Protein AF-A0A6L4AJV9-F1 (afdb_monomer_lite)

Radius of gyration: 17.37 Å; chains: 1; bounding box: 31×30×45 Å

Sequence (88 aa):
MPDAATLFDLSSFDHRQLFEEGEYAWTALNRLKGYMQDFPYSLPDSPLLAAGKPLPTTVVLHQGQALDADGLEIHYGDTTKGGLIVRE

Secondary structure (DSSP, 8-state):
--BHHHHS--SS-TTGGGS-TTSBGGGHHHHHHHHHHH--------GGG-TTS--SS-EEEETTEEEE-TT-EEE-S-GGGT--EEE-

Foldseek 3Di:
DDAPVVVDPLVPDPVSVLGDPPDHPCVSVVCVVVCVVPPPDDAAPDPQCDPPDDRPADWDDDPRDTDGCVVKDWDCQPVVVVGTDIDD

Structure (mmCIF, N/CA/C/O backbone):
data_AF-A0A6L4AJV9-F1
#
_entry.id   AF-A0A6L4AJV9-F1
#
loop_
_atom_site.group_PDB
_atom_site.id
_atom_site.type_symbol
_atom_site.label_atom_id
_atom_site.label_alt_id
_atom_site.label_comp_id
_atom_site.label_asym_id
_atom_site.label_entity_id
_atom_site.label_seq_id
_atom_site.pdbx_PDB_ins_code
_atom_site.Cartn_x
_atom_site.Cartn_y
_atom_site.Cartn_z
_atom_site.occupancy
_atom_site.B_iso_or_equiv
_atom_site.auth_seq_id
_atom_site.auth_comp_id
_atom_site.auth_asym_id
_atom_site.auth_atom_id
_atom_site.pdbx_PDB_model_num
ATOM 1 N N . MET A 1 1 ? 13.871 -10.145 -24.989 1.00 71.50 1 MET A N 1
ATOM 2 C CA . MET A 1 1 ? 13.607 -9.597 -23.648 1.00 71.50 1 MET A CA 1
ATOM 3 C C . MET A 1 1 ? 12.289 -8.840 -23.788 1.00 71.50 1 MET A C 1
ATOM 5 O O . MET A 1 1 ? 12.271 -7.928 -24.602 1.00 71.50 1 MET A O 1
ATOM 9 N N . PRO A 1 2 ? 11.175 -9.320 -23.207 1.00 81.62 2 PRO A N 1
ATOM 10 C CA . PRO A 1 2 ? 9.849 -8.755 -23.473 1.00 81.62 2 PRO A CA 1
ATOM 11 C C . PRO A 1 2 ? 9.732 -7.331 -22.914 1.00 81.62 2 PRO A C 1
ATOM 13 O O . PRO A 1 2 ? 10.293 -7.021 -21.856 1.00 81.62 2 PRO A O 1
ATOM 16 N N . ASP A 1 3 ? 9.044 -6.469 -23.654 1.00 88.25 3 ASP A N 1
ATOM 17 C CA . ASP A 1 3 ? 8.655 -5.144 -23.175 1.00 88.25 3 ASP A CA 1
ATOM 18 C C . ASP A 1 3 ? 7.519 -5.252 -22.138 1.00 88.25 3 ASP A C 1
ATOM 20 O O . ASP A 1 3 ? 6.965 -6.326 -21.894 1.00 88.25 3 ASP A O 1
ATOM 24 N N . ALA A 1 4 ? 7.185 -4.149 -21.472 1.00 87.00 4 ALA A N 1
ATOM 25 C CA . ALA A 1 4 ? 6.142 -4.167 -20.446 1.00 87.00 4 ALA A CA 1
ATOM 26 C C . ALA A 1 4 ? 4.739 -4.480 -21.006 1.00 87.00 4 ALA A C 1
ATOM 28 O O . ALA A 1 4 ? 3.981 -5.214 -20.374 1.00 87.00 4 ALA A O 1
ATOM 29 N N . ALA A 1 5 ? 4.401 -3.968 -22.193 1.00 87.69 5 ALA A N 1
ATOM 30 C CA . ALA A 1 5 ? 3.073 -4.120 -22.795 1.00 87.69 5 ALA A CA 1
ATOM 31 C C . ALA A 1 5 ? 2.790 -5.550 -23.293 1.00 87.69 5 ALA A C 1
ATOM 33 O O . ALA A 1 5 ? 1.636 -5.953 -23.409 1.00 87.69 5 ALA A O 1
ATOM 34 N N . THR A 1 6 ? 3.831 -6.339 -23.565 1.00 89.25 6 THR A N 1
ATOM 35 C CA . THR A 1 6 ? 3.708 -7.762 -23.919 1.00 89.25 6 THR A CA 1
ATOM 36 C C . THR A 1 6 ? 3.519 -8.676 -22.708 1.00 89.25 6 THR A C 1
ATOM 38 O O . THR A 1 6 ? 3.079 -9.814 -22.876 1.00 89.25 6 THR A O 1
ATOM 41 N N . LEU A 1 7 ? 3.836 -8.205 -21.497 1.00 85.56 7 LEU A N 1
ATOM 42 C CA . LEU A 1 7 ? 3.681 -8.966 -20.251 1.00 85.56 7 LEU A CA 1
A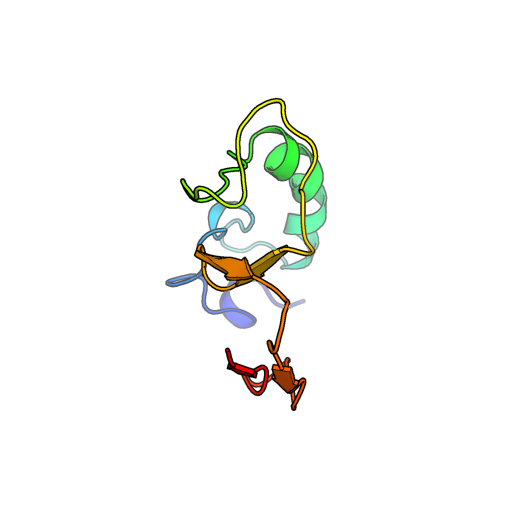TOM 43 C C . LEU A 1 7 ? 2.463 -8.549 -19.425 1.00 85.56 7 LEU A C 1
ATOM 45 O O . LEU A 1 7 ? 1.921 -9.375 -18.691 1.00 85.56 7 LEU A O 1
ATOM 49 N N . PHE A 1 8 ? 2.056 -7.284 -19.514 1.00 84.81 8 PHE A N 1
ATOM 50 C CA . PHE A 1 8 ? 1.042 -6.694 -18.648 1.00 84.81 8 PHE A CA 1
ATOM 51 C C . PHE A 1 8 ? 0.006 -5.914 -19.455 1.00 84.81 8 PHE A C 1
ATOM 53 O O . PHE A 1 8 ? 0.334 -5.265 -20.447 1.00 84.81 8 PHE A O 1
ATOM 60 N N . ASP A 1 9 ? -1.237 -5.905 -18.973 1.00 87.38 9 ASP A N 1
ATOM 61 C CA . ASP A 1 9 ? -2.238 -4.953 -19.447 1.00 87.38 9 ASP A CA 1
ATOM 62 C C . ASP A 1 9 ? -1.990 -3.582 -18.800 1.00 87.38 9 ASP A C 1
ATOM 64 O O . ASP A 1 9 ? -2.340 -3.337 -17.645 1.00 87.38 9 ASP A O 1
ATOM 68 N N . LEU A 1 10 ? -1.350 -2.683 -19.548 1.00 88.56 10 LEU A N 1
ATOM 69 C CA . LEU A 1 10 ? -1.051 -1.323 -19.090 1.00 88.56 10 LEU A CA 1
ATOM 70 C C . LEU A 1 10 ? -2.245 -0.364 -19.225 1.00 88.56 10 LEU A C 1
ATOM 72 O O . LEU A 1 10 ? -2.155 0.782 -18.778 1.00 88.56 10 LEU A O 1
ATOM 76 N N . SER A 1 11 ? -3.354 -0.796 -19.839 1.00 88.19 11 SER A N 1
ATOM 77 C CA . SER A 1 11 ? -4.534 0.053 -20.038 1.00 88.19 11 SER A CA 1
ATOM 78 C C . SER A 1 11 ? -5.307 0.281 -18.737 1.00 88.19 11 SER A C 1
ATOM 80 O O . SER A 1 11 ? -5.785 1.391 -18.501 1.00 88.19 11 SER A O 1
ATOM 82 N N . SER A 1 12 ? -5.358 -0.735 -17.872 1.00 83.88 12 SER A N 1
ATOM 83 C CA . SER A 1 12 ? -6.041 -0.714 -16.574 1.00 83.88 12 SER A CA 1
ATOM 84 C C . SER A 1 12 ? -5.090 -0.600 -15.381 1.00 83.88 12 SER A C 1
ATOM 86 O O . SER A 1 12 ? -5.525 -0.713 -14.239 1.00 83.88 12 SER A O 1
ATOM 88 N N . PHE A 1 13 ? -3.786 -0.450 -15.619 1.00 86.81 13 PHE A N 1
ATOM 89 C CA . PHE A 1 13 ? -2.796 -0.412 -14.551 1.00 86.81 13 PHE A CA 1
ATOM 90 C C . PHE A 1 13 ? -2.588 1.017 -14.040 1.00 86.81 13 PHE A C 1
ATOM 92 O O . PHE A 1 13 ? -2.032 1.865 -14.744 1.00 86.81 13 PHE A O 1
ATOM 99 N N . ASP A 1 14 ? -2.967 1.265 -12.785 1.00 86.38 14 ASP A N 1
ATOM 100 C CA . ASP A 1 14 ? -2.895 2.589 -12.144 1.00 86.38 14 ASP A CA 1
ATOM 101 C C . ASP A 1 14 ? -1.482 3.188 -12.144 1.00 86.38 14 ASP A C 1
ATOM 103 O O . ASP A 1 14 ? -1.300 4.406 -12.181 1.00 86.38 14 ASP A O 1
ATOM 107 N N . HIS A 1 15 ? -0.457 2.334 -12.168 1.00 89.06 15 HIS A N 1
ATOM 108 C CA . HIS A 1 15 ? 0.942 2.753 -12.144 1.00 89.06 15 HIS A CA 1
ATOM 109 C C . HIS A 1 15 ? 1.622 2.652 -13.516 1.00 89.06 15 HIS A C 1
ATOM 111 O O . HIS A 1 15 ? 2.847 2.568 -13.584 1.00 89.06 15 HIS A O 1
ATOM 117 N N . ARG A 1 16 ? 0.862 2.695 -14.625 1.00 89.56 16 ARG A N 1
ATOM 118 C CA . ARG A 1 16 ? 1.399 2.607 -16.002 1.00 89.56 16 ARG A CA 1
ATOM 119 C C . ARG A 1 16 ? 2.554 3.567 -16.292 1.00 89.56 16 ARG A C 1
ATOM 121 O O . ARG A 1 16 ? 3.422 3.235 -17.083 1.00 89.56 16 ARG A O 1
ATOM 128 N N . GLN A 1 17 ? 2.602 4.715 -15.612 1.00 88.19 17 GLN A N 1
ATOM 129 C CA . GLN A 1 17 ? 3.665 5.719 -15.744 1.00 88.19 17 GLN A CA 1
ATOM 130 C C . GLN A 1 17 ? 5.057 5.238 -15.290 1.00 88.19 17 GLN A C 1
ATOM 132 O O . GLN A 1 17 ? 6.048 5.909 -15.555 1.00 88.19 17 GLN A O 1
ATOM 137 N N . LEU A 1 18 ? 5.147 4.091 -14.606 1.00 90.44 18 LEU A N 1
ATOM 138 C CA . LEU A 1 18 ? 6.421 3.418 -14.327 1.00 90.44 18 LEU A CA 1
ATOM 139 C C . LEU A 1 18 ? 7.052 2.794 -15.579 1.00 90.44 18 LEU A C 1
ATOM 141 O O . LEU A 1 18 ? 8.268 2.580 -15.609 1.00 90.44 18 LEU A O 1
ATOM 145 N N . PHE A 1 19 ? 6.235 2.486 -16.586 1.00 91.31 19 PHE A N 1
ATOM 146 C CA . PHE A 1 19 ? 6.646 1.824 -17.812 1.00 91.31 19 PHE A CA 1
ATOM 147 C C . PHE A 1 19 ? 6.688 2.829 -18.960 1.00 91.31 19 PHE A C 1
ATOM 149 O O . PHE A 1 19 ? 5.719 3.540 -19.217 1.00 91.31 19 PHE A O 1
ATOM 156 N N . GLU A 1 20 ? 7.813 2.866 -19.665 1.00 87.88 20 GLU A N 1
ATOM 157 C CA . GLU A 1 20 ? 7.945 3.627 -20.904 1.00 87.88 20 GLU A CA 1
ATOM 158 C C . GLU A 1 20 ? 7.718 2.703 -22.104 1.00 87.88 20 GLU A C 1
ATOM 160 O O . GLU A 1 20 ? 8.045 1.512 -22.077 1.00 87.88 20 GLU A O 1
ATOM 165 N N . GLU A 1 21 ? 7.113 3.247 -23.158 1.00 85.38 21 GLU A N 1
ATOM 166 C CA . GLU A 1 21 ? 6.803 2.490 -24.367 1.00 85.38 21 GLU A CA 1
ATOM 167 C C . GLU A 1 21 ? 8.090 1.987 -25.039 1.00 85.38 21 GLU A C 1
ATOM 169 O O . GLU A 1 21 ? 9.056 2.728 -25.210 1.00 85.38 21 GLU A O 1
ATOM 174 N N . GLY A 1 22 ? 8.107 0.705 -25.413 1.00 84.75 22 GLY A N 1
ATOM 175 C CA . GLY A 1 22 ? 9.259 0.070 -26.059 1.00 84.75 22 GLY A CA 1
ATOM 176 C C . GLY A 1 22 ? 10.410 -0.303 -25.119 1.00 84.75 22 GLY A C 1
ATOM 177 O O . GLY A 1 22 ? 11.399 -0.878 -25.576 1.00 84.75 22 GLY A O 1
ATOM 178 N N . GLU A 1 23 ? 10.299 -0.033 -23.816 1.00 90.38 23 GLU A N 1
ATOM 179 C CA . GLU A 1 23 ? 11.290 -0.474 -22.841 1.00 90.38 23 GLU A CA 1
ATOM 180 C C . GLU A 1 23 ? 10.998 -1.855 -22.255 1.00 90.38 23 GLU A C 1
ATOM 182 O O . GLU A 1 23 ? 9.859 -2.311 -22.124 1.00 90.38 23 GLU A O 1
ATOM 187 N N . TYR A 1 24 ? 12.071 -2.506 -21.812 1.00 91.56 24 TYR A N 1
ATOM 188 C CA . TYR A 1 24 ? 11.975 -3.737 -21.052 1.00 91.56 24 TYR A CA 1
ATOM 189 C C . TYR A 1 24 ? 11.306 -3.540 -19.691 1.00 91.56 24 TYR A C 1
ATOM 191 O O . TYR A 1 24 ? 11.585 -2.577 -18.976 1.00 91.56 24 TYR A O 1
ATOM 199 N N . ALA A 1 25 ? 10.514 -4.529 -19.273 1.00 88.00 25 ALA A N 1
ATOM 200 C CA . ALA A 1 25 ? 9.756 -4.464 -18.026 1.00 88.00 25 ALA A CA 1
ATOM 201 C C . ALA A 1 25 ? 10.617 -4.193 -16.771 1.00 88.00 25 ALA A C 1
ATOM 203 O O . ALA A 1 25 ? 10.203 -3.434 -15.898 1.00 88.00 25 ALA A O 1
ATOM 204 N N . TRP A 1 26 ? 11.829 -4.758 -16.666 1.00 89.69 26 TRP A N 1
ATOM 205 C CA . TRP A 1 26 ? 12.712 -4.516 -15.508 1.00 89.69 26 TRP A CA 1
ATOM 206 C C . TRP A 1 26 ? 13.328 -3.118 -15.486 1.00 89.69 26 TRP A C 1
ATOM 208 O O . TRP A 1 26 ? 13.776 -2.693 -14.424 1.00 89.69 26 TRP A O 1
ATOM 218 N N . THR A 1 27 ? 13.345 -2.380 -16.601 1.00 91.62 27 THR A N 1
ATOM 219 C CA . THR A 1 27 ? 13.860 -1.001 -16.616 1.00 91.62 27 THR A CA 1
ATOM 220 C C . THR A 1 27 ? 13.046 -0.101 -15.681 1.00 91.62 27 THR A C 1
ATOM 222 O O . THR A 1 27 ? 13.614 0.779 -15.033 1.00 91.62 27 THR A O 1
ATOM 225 N N . ALA A 1 28 ? 11.753 -0.396 -15.491 1.00 91.19 28 ALA A N 1
ATOM 226 C CA . ALA A 1 28 ? 10.890 0.284 -14.523 1.00 91.19 28 ALA A CA 1
ATOM 227 C C . ALA A 1 28 ? 11.422 0.221 -13.076 1.00 91.19 28 ALA A C 1
ATOM 229 O O . ALA A 1 28 ? 11.232 1.165 -12.306 1.00 91.19 28 ALA A O 1
ATOM 230 N N . LEU A 1 29 ? 12.157 -0.836 -12.701 1.00 91.25 29 LEU A N 1
ATOM 231 C CA . LEU A 1 29 ? 12.730 -0.977 -11.354 1.00 91.25 29 LEU A CA 1
ATOM 232 C C . LEU A 1 29 ? 13.757 0.119 -11.038 1.00 91.25 29 LEU A C 1
ATOM 234 O O . LEU A 1 29 ? 13.885 0.523 -9.884 1.00 91.25 29 LEU A O 1
ATOM 238 N N . ASN A 1 30 ? 14.438 0.656 -12.055 1.00 94.06 30 ASN A N 1
ATOM 239 C CA . ASN A 1 30 ? 15.375 1.767 -11.879 1.00 94.06 30 ASN A CA 1
ATOM 240 C C . ASN A 1 30 ? 14.657 3.072 -11.498 1.00 94.06 30 ASN A C 1
ATOM 242 O O . ASN A 1 30 ? 15.226 3.909 -10.799 1.00 94.06 30 ASN A O 1
ATOM 246 N N . ARG A 1 31 ? 13.399 3.239 -11.933 1.00 93.12 31 ARG A N 1
ATOM 247 C CA . ARG A 1 31 ? 12.559 4.416 -11.653 1.00 93.12 31 ARG A CA 1
ATOM 248 C C . ARG A 1 31 ? 11.748 4.275 -10.366 1.00 93.12 31 ARG A C 1
ATOM 250 O O . ARG A 1 31 ? 11.308 5.283 -9.815 1.00 93.12 31 ARG A O 1
ATOM 257 N N . LEU A 1 32 ? 11.588 3.048 -9.861 1.00 92.88 32 LEU A N 1
ATOM 258 C CA . LEU A 1 32 ? 10.723 2.725 -8.723 1.00 92.88 32 LEU A CA 1
ATOM 259 C C . LEU A 1 32 ? 11.002 3.593 -7.492 1.00 92.88 32 LEU A C 1
ATOM 261 O O . LEU A 1 32 ? 10.073 4.025 -6.819 1.00 92.88 32 LEU A O 1
ATOM 265 N N . LYS A 1 33 ? 12.275 3.890 -7.212 1.00 93.62 33 LYS A N 1
ATOM 266 C CA . LYS A 1 33 ? 12.640 4.730 -6.066 1.00 93.62 33 LYS A CA 1
ATOM 267 C C . LYS A 1 33 ? 12.070 6.145 -6.180 1.00 93.62 33 LYS A C 1
ATOM 269 O O . LYS A 1 33 ? 11.448 6.604 -5.230 1.00 93.62 33 LYS A O 1
ATOM 274 N N . GLY A 1 34 ? 12.292 6.818 -7.311 1.00 93.81 34 GLY A N 1
ATOM 275 C CA . GLY A 1 34 ? 11.785 8.177 -7.530 1.00 93.81 34 GLY A CA 1
ATOM 276 C C . GLY A 1 34 ? 10.260 8.190 -7.541 1.00 93.81 34 GLY A C 1
ATOM 277 O O . GLY A 1 34 ? 9.638 8.955 -6.815 1.00 93.81 34 GLY A O 1
ATOM 278 N N . TYR A 1 35 ? 9.666 7.223 -8.242 1.00 93.00 35 TYR A N 1
ATOM 279 C CA . TYR A 1 35 ? 8.223 7.021 -8.247 1.00 93.00 35 TYR A CA 1
ATOM 280 C C . TYR A 1 35 ? 7.629 6.933 -6.835 1.00 93.00 35 TYR A C 1
ATOM 282 O O . TYR A 1 35 ? 6.646 7.600 -6.542 1.00 93.00 35 TYR A O 1
ATOM 290 N N . MET A 1 36 ? 8.233 6.141 -5.943 1.00 91.94 36 MET A N 1
ATOM 291 C CA . MET A 1 36 ? 7.731 5.947 -4.578 1.00 91.94 36 MET A CA 1
ATOM 292 C C . MET A 1 36 ? 7.954 7.144 -3.654 1.00 91.94 36 MET A C 1
ATOM 294 O O . MET A 1 36 ? 7.281 7.236 -2.629 1.00 91.94 36 MET A O 1
ATOM 298 N N . GLN A 1 37 ? 8.884 8.043 -3.979 1.00 93.56 37 GLN A N 1
ATOM 299 C CA . GLN A 1 37 ? 9.059 9.298 -3.244 1.00 93.56 37 G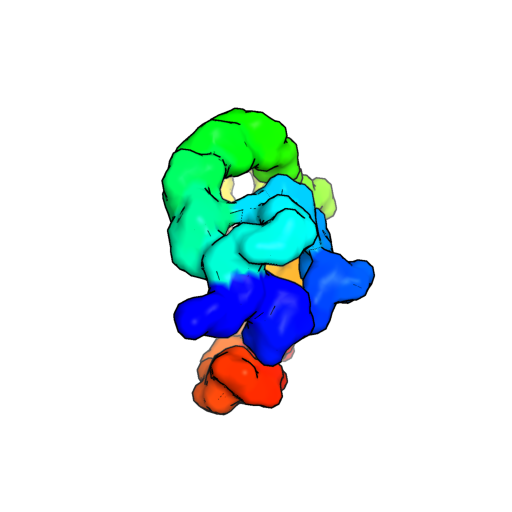LN A CA 1
ATOM 300 C C . GLN A 1 37 ? 7.952 10.298 -3.579 1.00 93.56 37 GLN A C 1
ATOM 302 O O . GLN A 1 37 ? 7.467 10.980 -2.680 1.00 93.56 37 GLN A O 1
ATOM 307 N N . ASP A 1 38 ? 7.533 10.332 -4.843 1.00 91.31 38 ASP A N 1
ATOM 308 C CA . ASP A 1 38 ? 6.511 11.259 -5.335 1.00 91.31 38 ASP A CA 1
ATOM 309 C C . ASP A 1 38 ? 5.090 10.677 -5.259 1.00 91.31 38 ASP A C 1
ATOM 311 O O . ASP A 1 38 ? 4.108 11.389 -5.481 1.00 91.31 38 ASP A O 1
ATOM 315 N N . PHE A 1 39 ? 4.959 9.379 -4.963 1.00 90.50 39 PHE A N 1
ATOM 316 C CA . PHE A 1 39 ? 3.666 8.711 -4.919 1.00 90.50 39 PHE A CA 1
ATOM 317 C C . PHE A 1 39 ? 2.793 9.290 -3.795 1.00 90.50 39 PHE A C 1
ATOM 319 O O . PHE A 1 39 ? 3.202 9.283 -2.628 1.00 90.50 39 PHE A O 1
ATOM 326 N N . PRO A 1 40 ? 1.574 9.764 -4.103 1.00 87.75 40 PRO A N 1
ATOM 327 C CA . PRO A 1 40 ? 0.684 10.326 -3.102 1.00 87.75 40 PRO A CA 1
ATOM 328 C C . PRO A 1 40 ? 0.044 9.198 -2.288 1.00 87.75 40 PRO A C 1
ATOM 330 O O . PRO A 1 40 ? -1.053 8.728 -2.596 1.00 87.75 40 PRO A O 1
ATOM 333 N N . TYR A 1 41 ? 0.730 8.754 -1.234 1.00 84.81 41 TYR A N 1
ATOM 334 C CA . TYR A 1 41 ? 0.164 7.811 -0.273 1.00 84.81 41 TYR A CA 1
ATOM 335 C C . TYR A 1 41 ? -1.076 8.434 0.369 1.00 84.81 41 TYR A C 1
ATOM 337 O O . TYR A 1 41 ? -0.984 9.389 1.140 1.00 84.81 41 TYR A O 1
ATOM 345 N N . SER A 1 42 ? -2.240 7.886 0.041 1.00 86.19 42 SER A N 1
ATOM 346 C CA . SER A 1 42 ? -3.507 8.253 0.659 1.00 86.19 42 SER A CA 1
ATOM 347 C C . SER A 1 42 ? -4.042 7.062 1.437 1.00 86.19 42 SER A C 1
ATOM 349 O O . SER A 1 42 ? -3.971 5.915 0.995 1.00 86.19 42 SER A O 1
ATOM 351 N N . LEU A 1 43 ? -4.543 7.347 2.633 1.00 87.81 43 LEU A N 1
ATOM 352 C CA . LEU A 1 43 ? -5.349 6.413 3.401 1.00 87.81 43 LEU A CA 1
ATOM 353 C C . LEU A 1 43 ? -6.820 6.784 3.204 1.00 87.81 43 LEU A C 1
ATOM 355 O O . LEU A 1 43 ? -7.116 7.968 3.009 1.00 87.81 43 LEU A O 1
ATOM 359 N N . PRO A 1 44 ? -7.741 5.809 3.249 1.00 91.00 44 PRO A N 1
ATOM 360 C CA . PRO A 1 44 ? -9.158 6.125 3.232 1.00 91.00 44 PRO A CA 1
ATOM 361 C C . PRO A 1 44 ? -9.536 6.947 4.462 1.00 91.00 44 PRO A C 1
ATOM 363 O O . PRO A 1 44 ? -9.014 6.725 5.556 1.00 91.00 44 PRO A O 1
ATOM 366 N N . ASP A 1 45 ? -10.479 7.868 4.282 1.00 90.62 45 ASP A N 1
ATOM 367 C CA . ASP A 1 45 ? -11.100 8.558 5.405 1.00 90.62 45 ASP A CA 1
ATOM 368 C C . ASP A 1 45 ? -11.967 7.554 6.176 1.00 90.62 45 ASP A C 1
ATOM 370 O O . ASP A 1 45 ? -12.990 7.079 5.679 1.00 90.62 45 ASP A O 1
ATOM 374 N N . SER A 1 46 ? -11.500 7.145 7.355 1.00 92.25 46 SER A N 1
ATOM 375 C CA . SER A 1 46 ? -12.143 6.122 8.175 1.00 92.25 46 SER A CA 1
ATOM 376 C C . SER A 1 46 ? -11.992 6.445 9.659 1.00 92.25 46 SER A C 1
ATOM 378 O O . SER A 1 46 ? -10.896 6.812 10.099 1.00 92.25 46 SER A O 1
ATOM 380 N N . PRO A 1 47 ? -13.043 6.239 10.477 1.00 91.50 47 PRO A N 1
ATOM 381 C CA . PRO A 1 47 ? -12.949 6.389 11.927 1.00 91.50 47 PRO A CA 1
ATOM 382 C C . PRO A 1 47 ? -11.923 5.434 12.562 1.00 91.50 47 PRO A C 1
ATOM 384 O O . PRO A 1 47 ? -11.408 5.734 13.639 1.00 91.50 47 PRO A O 1
ATOM 387 N N . LEU A 1 48 ? -11.587 4.325 11.889 1.00 92.25 48 LEU A N 1
ATOM 388 C CA . LEU A 1 48 ? -10.547 3.385 12.318 1.00 92.25 48 LEU A CA 1
ATOM 389 C C . LEU A 1 48 ? -9.128 3.969 12.187 1.00 92.25 48 LEU A C 1
ATOM 391 O O . LEU A 1 48 ? -8.213 3.514 12.867 1.00 92.25 48 LEU A O 1
ATOM 395 N N . LEU A 1 49 ? -8.941 4.992 11.344 1.00 92.69 49 LEU A N 1
ATOM 396 C CA . LEU A 1 49 ? -7.649 5.605 11.016 1.00 92.69 49 LEU A CA 1
ATOM 397 C C . LEU A 1 49 ? -7.564 7.058 11.508 1.00 92.69 49 LEU A C 1
ATOM 399 O O . LEU A 1 49 ? -7.144 7.963 10.786 1.00 92.69 49 LEU A O 1
ATOM 403 N N . ALA A 1 50 ? -7.972 7.300 12.754 1.00 90.38 50 ALA A N 1
ATOM 404 C CA . ALA A 1 50 ? -7.974 8.642 13.325 1.00 90.38 50 ALA A CA 1
ATOM 405 C C . ALA A 1 50 ? -6.559 9.259 13.376 1.00 90.38 50 ALA A C 1
ATOM 407 O O . ALA A 1 50 ? -5.657 8.754 14.048 1.00 90.38 50 ALA A O 1
ATOM 408 N N . ALA A 1 51 ? -6.386 10.404 12.710 1.00 88.69 51 ALA A N 1
ATOM 409 C CA . ALA A 1 51 ? -5.105 11.099 12.629 1.00 88.69 51 ALA A CA 1
ATOM 410 C C . ALA A 1 51 ? -4.543 11.462 14.015 1.00 88.69 51 ALA A C 1
ATOM 412 O O . ALA A 1 51 ? -5.248 11.972 14.890 1.00 88.69 51 ALA A O 1
ATOM 413 N N . GLY A 1 52 ? -3.244 11.213 14.203 1.00 89.94 52 GLY A N 1
ATOM 414 C CA . GLY A 1 52 ? -2.533 11.527 15.445 1.00 89.94 52 GLY A CA 1
ATOM 415 C C . GLY A 1 52 ? -2.881 10.622 16.630 1.00 89.94 52 GLY A C 1
ATOM 416 O O . GLY A 1 52 ? -2.465 10.920 17.749 1.00 89.94 52 GLY A O 1
ATOM 417 N N . LYS A 1 53 ? -3.623 9.529 16.412 1.00 91.69 53 LYS A N 1
ATOM 418 C CA . LYS A 1 53 ? -3.947 8.541 17.445 1.00 91.69 53 LYS A CA 1
ATOM 419 C C . LYS A 1 53 ? -3.361 7.173 17.084 1.00 91.69 53 LYS A C 1
ATOM 421 O O . LYS A 1 53 ? -3.379 6.801 15.912 1.00 91.69 53 LYS A O 1
ATOM 426 N N . PRO A 1 54 ? -2.853 6.410 18.066 1.00 92.62 54 PRO A N 1
ATOM 427 C CA . PRO A 1 54 ? -2.547 5.001 17.857 1.00 92.62 54 PRO A CA 1
ATOM 428 C C . PRO A 1 54 ? -3.793 4.234 17.405 1.00 92.62 54 PRO A C 1
ATOM 430 O O . PRO A 1 54 ? -4.900 4.541 17.856 1.00 92.62 54 PRO A O 1
ATOM 433 N N . LEU A 1 55 ? -3.602 3.226 16.553 1.00 93.31 55 LEU A N 1
ATOM 434 C CA . LEU A 1 55 ? -4.684 2.332 16.151 1.00 93.31 55 LEU A CA 1
ATOM 435 C C . LEU A 1 55 ? -5.181 1.556 17.384 1.00 93.31 55 LEU A C 1
ATOM 437 O O . LEU A 1 55 ? -4.366 0.904 18.044 1.00 93.31 55 LEU A O 1
ATOM 441 N N . PRO A 1 56 ? -6.478 1.643 17.731 1.00 88.44 56 PRO A N 1
ATOM 442 C CA . PRO A 1 56 ? -7.016 0.989 18.922 1.00 88.44 56 PRO A CA 1
ATOM 443 C C . PRO A 1 56 ? -7.218 -0.519 18.724 1.00 88.44 56 PRO A C 1
ATOM 445 O O . PRO A 1 56 ? -7.234 -1.264 19.701 1.00 88.44 56 PRO A O 1
ATOM 448 N N . THR A 1 57 ? -7.363 -0.957 17.473 1.00 92.56 57 THR A N 1
ATOM 449 C CA . THR A 1 57 ? -7.556 -2.347 17.051 1.00 92.56 57 THR A CA 1
ATOM 450 C C . THR A 1 57 ? -6.699 -2.636 15.822 1.00 92.56 57 THR A C 1
ATOM 452 O O . THR A 1 57 ? -6.094 -1.736 15.226 1.00 92.56 57 THR A O 1
ATOM 455 N N . THR A 1 58 ? -6.595 -3.909 15.452 1.00 94.81 58 THR A N 1
ATOM 456 C CA . THR A 1 58 ? -5.987 -4.286 14.178 1.00 94.81 58 THR A CA 1
ATOM 457 C C . THR A 1 58 ? -6.919 -3.868 13.043 1.00 94.81 58 THR A C 1
ATOM 459 O O . THR A 1 58 ? -8.106 -4.165 13.072 1.00 94.81 58 THR A O 1
ATOM 462 N N . VAL A 1 59 ? -6.370 -3.174 12.045 1.00 94.75 59 VAL A N 1
ATOM 463 C CA . VAL A 1 59 ? -7.114 -2.672 10.884 1.00 94.75 59 VAL A CA 1
ATOM 464 C C . VAL A 1 59 ? -6.561 -3.325 9.625 1.00 94.75 59 VAL A C 1
ATOM 466 O O . VAL A 1 59 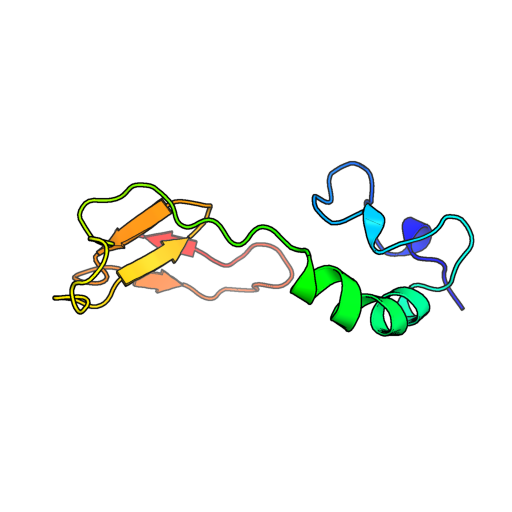? -5.343 -3.383 9.436 1.00 94.75 59 VAL A O 1
ATOM 469 N N . VAL A 1 60 ? -7.450 -3.791 8.751 1.00 94.38 60 VAL A N 1
ATOM 470 C CA . VAL A 1 60 ? -7.107 -4.330 7.432 1.00 94.38 60 VAL A CA 1
ATOM 471 C C . VAL A 1 60 ? -7.404 -3.278 6.369 1.00 94.38 60 VAL A C 1
ATOM 473 O O . VAL A 1 60 ? -8.512 -2.755 6.296 1.00 94.38 60 VAL A O 1
ATOM 476 N N . LEU A 1 61 ? -6.416 -2.974 5.524 1.00 92.88 61 LEU A N 1
ATOM 477 C CA . LEU A 1 61 ? -6.617 -2.165 4.321 1.00 92.88 61 LEU A CA 1
ATOM 478 C C . LEU A 1 61 ? -6.834 -3.084 3.121 1.00 92.88 61 LEU A C 1
ATOM 480 O O . LEU A 1 61 ? -5.923 -3.810 2.725 1.00 92.88 61 LEU A O 1
ATOM 484 N N . HIS A 1 62 ? -8.022 -3.039 2.526 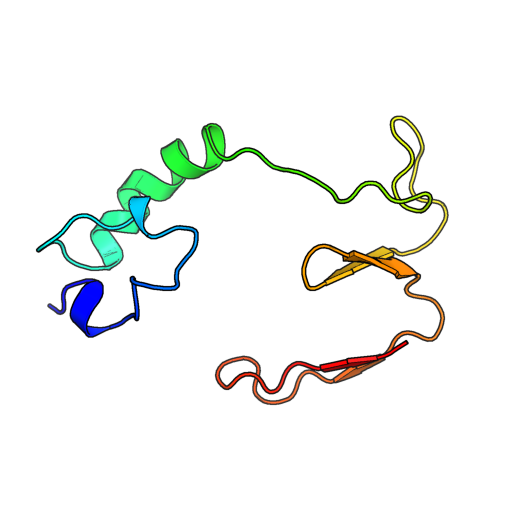1.00 91.25 62 HIS A N 1
ATOM 485 C CA . HIS A 1 62 ? -8.359 -3.849 1.358 1.00 91.25 62 HIS A CA 1
ATOM 486 C C . HIS A 1 62 ? -9.222 -3.044 0.383 1.00 91.25 62 HIS A C 1
ATOM 488 O O . HIS A 1 62 ? -10.204 -2.432 0.784 1.00 91.25 62 HIS A O 1
ATOM 494 N N . GLN A 1 63 ? -8.825 -3.006 -0.895 1.00 88.00 63 GLN A N 1
ATOM 495 C CA . GLN A 1 63 ? -9.539 -2.298 -1.975 1.00 88.00 63 GLN A CA 1
ATOM 496 C C . GLN A 1 63 ? -9.922 -0.841 -1.642 1.00 88.00 63 GLN A C 1
AT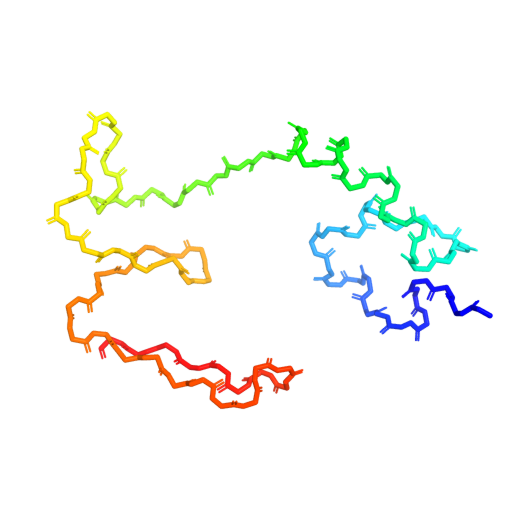OM 498 O O . GLN A 1 63 ? -11.018 -0.379 -1.944 1.00 88.00 63 GLN A O 1
ATOM 503 N N . GLY A 1 64 ? -9.008 -0.103 -1.006 1.00 89.12 64 GLY A N 1
ATOM 504 C CA . GLY A 1 64 ? -9.238 1.297 -0.638 1.00 89.12 64 GLY A CA 1
ATOM 505 C C . GLY A 1 64 ? -10.171 1.491 0.560 1.00 89.12 64 GLY A C 1
ATOM 506 O O . GLY A 1 64 ? -10.593 2.613 0.812 1.00 89.12 64 GLY A O 1
ATOM 507 N N . GLN A 1 65 ? -10.484 0.433 1.310 1.00 91.81 65 GLN A N 1
ATOM 508 C CA . GLN A 1 65 ? -11.275 0.491 2.537 1.00 91.81 65 GLN A CA 1
ATOM 509 C C . GLN A 1 65 ? -10.433 0.098 3.748 1.00 91.81 65 GLN A C 1
ATOM 511 O O . GLN A 1 65 ? -9.507 -0.704 3.636 1.00 91.81 65 GLN A O 1
ATOM 516 N N . ALA A 1 66 ? -10.768 0.673 4.902 1.00 94.00 66 ALA A N 1
ATOM 517 C CA . ALA A 1 66 ? -10.246 0.265 6.199 1.00 94.00 66 ALA A CA 1
ATOM 518 C C . ALA A 1 66 ? -11.320 -0.547 6.926 1.00 94.00 66 ALA A C 1
ATOM 520 O O . ALA A 1 66 ? -12.411 -0.029 7.161 1.00 94.00 66 ALA A O 1
ATOM 521 N N . LEU A 1 67 ? -10.992 -1.790 7.263 1.00 94.06 67 LEU A N 1
ATOM 522 C CA . LEU A 1 67 ? -11.871 -2.772 7.894 1.00 94.06 67 LEU A CA 1
ATOM 523 C C . LEU A 1 67 ? -11.352 -3.091 9.298 1.00 94.06 67 LEU A C 1
ATOM 525 O O . LEU A 1 67 ? -10.134 -3.119 9.507 1.00 94.06 67 LEU A O 1
ATOM 529 N N . ASP A 1 68 ? -12.251 -3.343 10.248 1.00 94.31 68 ASP A N 1
ATOM 530 C CA . ASP A 1 68 ? -11.845 -3.922 11.531 1.00 94.31 68 ASP A CA 1
ATOM 531 C C . ASP A 1 68 ? -11.413 -5.376 11.296 1.00 94.31 68 ASP A C 1
ATOM 533 O O . ASP A 1 68 ? -12.011 -6.088 10.491 1.00 94.31 68 ASP A O 1
ATOM 537 N N . ALA A 1 69 ? -10.330 -5.800 11.938 1.00 94.69 69 ALA A N 1
ATOM 538 C CA . ALA A 1 69 ? -9.848 -7.166 11.810 1.00 94.69 69 ALA A CA 1
ATOM 539 C C . ALA A 1 69 ? -10.586 -8.152 12.730 1.00 94.69 69 ALA A C 1
ATOM 541 O O . ALA A 1 69 ? -10.388 -9.358 12.585 1.00 94.69 69 ALA A O 1
ATOM 542 N N . ASP A 1 70 ? -11.378 -7.679 13.698 1.00 93.50 70 ASP A N 1
ATOM 543 C CA . ASP A 1 70 ? -12.141 -8.563 14.579 1.00 93.50 70 ASP A CA 1
ATOM 544 C C . ASP A 1 70 ? -13.196 -9.346 13.784 1.00 93.50 70 ASP A C 1
ATOM 546 O O . ASP A 1 70 ? -14.044 -8.767 13.111 1.00 93.50 70 ASP A O 1
ATOM 550 N N . GLY A 1 71 ? -13.114 -10.677 13.825 1.00 89.94 71 GLY A N 1
ATOM 551 C CA . GLY A 1 71 ? -13.967 -11.573 13.032 1.00 89.94 71 GLY A CA 1
ATOM 552 C C . GLY A 1 71 ? -13.604 -11.693 11.545 1.00 89.94 71 GLY A C 1
ATOM 553 O O . GLY A 1 71 ? -14.096 -12.610 10.891 1.00 89.94 71 GLY A O 1
ATOM 554 N N . LEU A 1 72 ? -12.698 -10.855 11.029 1.00 95.38 72 LEU A N 1
ATOM 555 C CA . LEU A 1 72 ? -12.327 -10.835 9.615 1.00 95.38 72 LEU A CA 1
ATOM 556 C C . LEU A 1 72 ? -11.498 -12.068 9.222 1.00 95.38 72 LEU A C 1
ATOM 558 O O . LEU A 1 72 ? -10.466 -12.385 9.819 1.00 95.38 72 LEU A O 1
ATOM 562 N N . GLU A 1 73 ? -11.909 -12.732 8.143 1.00 95.19 73 GLU A N 1
ATOM 563 C CA . GLU A 1 73 ? -11.223 -13.885 7.567 1.00 95.19 73 GLU A CA 1
ATOM 564 C C . GLU A 1 73 ? -10.520 -13.537 6.250 1.00 95.19 73 GLU A C 1
ATOM 566 O O . GLU A 1 73 ? -11.107 -12.977 5.319 1.00 95.19 73 GLU A O 1
ATOM 571 N N . ILE A 1 74 ? -9.257 -13.958 6.135 1.00 94.50 74 ILE A N 1
ATOM 572 C CA . ILE A 1 74 ? -8.483 -13.880 4.892 1.00 94.50 74 ILE A CA 1
ATOM 573 C C . ILE A 1 74 ? -8.312 -15.290 4.330 1.00 94.50 74 ILE A C 1
ATOM 575 O O . ILE A 1 74 ? -7.592 -16.122 4.883 1.00 94.50 74 ILE A O 1
ATOM 579 N N . HIS A 1 75 ? -8.939 -15.546 3.186 1.00 94.56 75 HIS A N 1
ATOM 580 C CA . HIS A 1 75 ? -8.776 -16.783 2.429 1.00 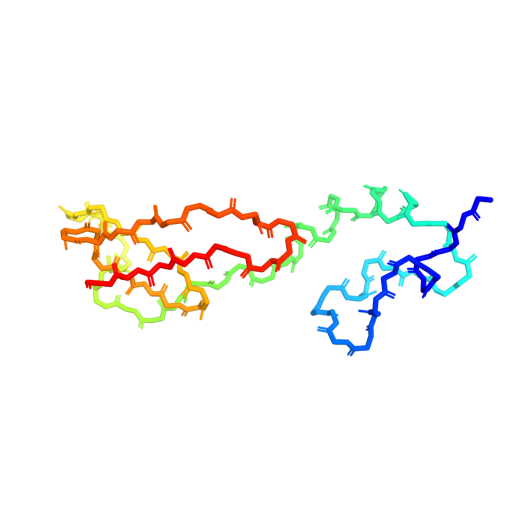94.56 75 HIS A CA 1
ATOM 581 C C . HIS A 1 75 ? -7.768 -16.528 1.310 1.00 94.56 75 HIS A C 1
ATOM 583 O O . HIS A 1 75 ? -8.070 -15.845 0.334 1.00 94.56 75 HIS A O 1
ATOM 589 N N . TYR A 1 76 ? -6.551 -17.056 1.457 1.00 90.25 76 TYR A N 1
ATOM 590 C CA . TYR A 1 76 ? -5.433 -16.709 0.569 1.00 90.25 76 TYR A CA 1
ATOM 591 C C . TYR A 1 76 ? -5.606 -17.180 -0.884 1.00 90.25 76 TYR A C 1
ATOM 593 O O . TYR A 1 76 ? -5.183 -16.477 -1.807 1.00 90.25 76 TYR A O 1
ATOM 601 N N . GLY A 1 77 ? -6.223 -18.353 -1.082 1.00 90.94 77 GLY A N 1
ATOM 602 C CA . GLY A 1 77 ? -6.428 -18.962 -2.400 1.00 90.94 77 GLY A CA 1
ATOM 603 C C . GLY A 1 77 ? -5.163 -18.974 -3.271 1.00 90.94 77 GLY A C 1
ATOM 604 O O . GLY A 1 77 ? -4.044 -19.064 -2.769 1.00 90.94 77 GLY A O 1
ATOM 605 N N . ASP A 1 78 ? -5.339 -18.869 -4.591 1.00 91.62 78 ASP A N 1
ATOM 606 C CA . ASP A 1 78 ? -4.251 -18.555 -5.525 1.00 91.62 78 ASP A CA 1
ATOM 607 C C . ASP A 1 78 ? -4.256 -17.044 -5.793 1.00 91.62 78 ASP A C 1
ATOM 609 O O . ASP A 1 78 ? -4.941 -16.551 -6.692 1.00 91.62 78 ASP A O 1
ATOM 613 N N . THR A 1 79 ? -3.515 -16.290 -4.980 1.00 85.88 79 THR A N 1
ATOM 614 C CA . THR A 1 79 ? -3.461 -14.821 -5.054 1.00 85.88 79 THR A CA 1
ATOM 615 C C . THR A 1 79 ? -3.017 -14.322 -6.433 1.00 85.88 79 THR A C 1
ATOM 617 O O . THR A 1 79 ? -3.502 -13.295 -6.899 1.00 85.88 79 THR A O 1
ATOM 620 N N . THR A 1 80 ? -2.166 -15.078 -7.137 1.00 82.62 80 THR A N 1
ATOM 621 C CA . THR A 1 80 ? -1.689 -14.710 -8.482 1.00 82.62 80 THR A CA 1
ATOM 622 C C . THR A 1 80 ? -2.764 -14.841 -9.561 1.00 82.62 80 THR A C 1
ATOM 624 O O . THR A 1 80 ? -2.607 -14.306 -10.655 1.00 82.62 80 THR A O 1
ATOM 627 N N . LYS A 1 81 ? -3.878 -15.514 -9.245 1.00 86.56 81 LYS A N 1
ATOM 628 C CA . LYS A 1 81 ? -5.042 -15.698 -10.121 1.00 86.56 81 LYS A CA 1
ATOM 629 C C . LYS A 1 81 ? -6.316 -15.053 -9.571 1.00 86.56 81 LYS A C 1
ATOM 631 O O . LYS A 1 81 ? -7.413 -15.434 -9.970 1.00 86.56 81 LYS A O 1
ATOM 636 N N . GLY A 1 82 ? -6.186 -14.105 -8.642 1.00 84.94 82 GLY A N 1
ATOM 637 C CA . GLY A 1 82 ? -7.335 -13.416 -8.045 1.00 84.94 82 GLY A CA 1
ATOM 638 C C . GLY A 1 82 ? -8.116 -14.254 -7.027 1.00 84.94 82 GLY A C 1
ATOM 639 O O . GLY A 1 82 ? -9.276 -13.966 -6.764 1.00 84.94 82 GLY A O 1
ATOM 640 N N . GLY A 1 83 ? -7.506 -15.294 -6.452 1.00 90.31 83 GLY A N 1
ATOM 641 C CA . GLY A 1 83 ? -8.133 -16.156 -5.445 1.00 90.31 83 GLY A CA 1
ATOM 642 C C . GLY A 1 83 ? -8.108 -15.615 -4.012 1.00 90.31 83 GLY A C 1
ATOM 643 O O . GLY A 1 83 ? -8.574 -16.315 -3.117 1.00 90.31 83 GLY A O 1
ATOM 644 N N . LEU A 1 84 ? -7.555 -14.418 -3.783 1.00 92.88 84 LEU A N 1
ATOM 645 C CA . LEU A 1 84 ? -7.552 -13.778 -2.466 1.00 92.88 84 LEU A CA 1
ATOM 646 C C . LEU A 1 84 ? -8.953 -13.252 -2.140 1.00 92.88 84 LEU A C 1
ATOM 648 O O . LEU A 1 84 ? -9.497 -12.439 -2.885 1.00 92.88 84 LEU A O 1
ATOM 652 N N . ILE A 1 85 ? -9.514 -13.687 -1.013 1.00 92.19 85 ILE A N 1
ATOM 653 C CA . ILE A 1 85 ? -10.825 -13.244 -0.530 1.00 92.19 85 ILE A CA 1
ATOM 654 C C . ILE A 1 85 ? -10.672 -12.707 0.894 1.00 92.19 85 ILE A C 1
ATOM 656 O O . ILE A 1 85 ? -10.090 -13.369 1.751 1.00 92.19 85 ILE A O 1
ATOM 660 N N . VAL A 1 86 ? -11.241 -11.528 1.140 1.00 92.31 86 VAL A N 1
ATOM 661 C CA . VAL A 1 86 ? -11.357 -10.906 2.465 1.00 92.31 86 VAL A CA 1
ATOM 662 C C . VAL A 1 86 ? -12.841 -10.862 2.828 1.00 92.31 86 VAL A C 1
ATOM 664 O O . VAL A 1 86 ? -13.637 -10.366 2.029 1.00 92.31 86 VAL A O 1
ATOM 667 N N . ARG A 1 87 ? -13.219 -11.433 3.976 1.00 88.31 87 ARG A N 1
ATOM 668 C CA . ARG A 1 87 ? -14.605 -11.480 4.473 1.00 88.31 87 ARG A CA 1
ATOM 669 C C . ARG A 1 87 ? -14.669 -10.915 5.883 1.00 88.31 87 ARG A C 1
ATOM 671 O O . ARG A 1 87 ? -13.830 -11.281 6.696 1.00 88.31 87 ARG A O 1
ATOM 678 N N . GLU A 1 88 ? -15.651 -10.059 6.132 1.00 78.06 88 GLU A N 1
ATOM 679 C CA . GLU A 1 88 ? -16.050 -9.621 7.477 1.00 78.06 88 GLU A CA 1
ATOM 680 C C . GLU A 1 88 ? -16.901 -10.684 8.185 1.00 78.06 88 GLU A C 1
ATOM 682 O O . GLU A 1 88 ? -17.594 -11.456 7.472 1.00 78.06 88 GLU A O 1
#

pLDDT: mean 89.93, std 3.93, range [71.5, 95.38]